Protein AF-A0A914RQ56-F1 (afdb_monomer)

pLDDT: mean 72.24, std 13.26, range [40.69, 89.44]

Mean predicted aligned error: 9.88 Å

Secondary structure (DSSP, 8-state):
-------HHHHTSHHHHHHHHHHHHHHHHHHHHH--TTS---TTTSHHHHHHHHHHHHHHHHHHHHHHHHHHHHHHT--

Structure (mmCIF, N/CA/C/O backbone):
data_AF-A0A914RQ56-F1
#
_entry.id   AF-A0A914RQ56-F1
#
loop_
_atom_site.group_PDB
_atom_site.id
_atom_site.type_symbol
_atom_site.l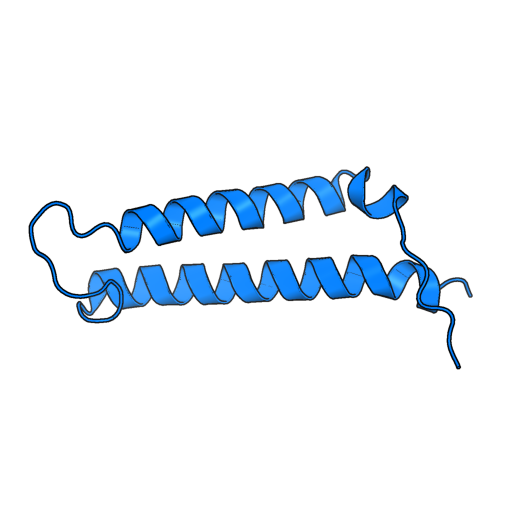abel_atom_id
_atom_site.label_alt_id
_atom_site.label_comp_id
_atom_site.label_asym_id
_atom_site.label_entity_id
_atom_site.label_seq_id
_atom_site.pdbx_PDB_ins_code
_atom_site.Cartn_x
_atom_site.Cartn_y
_atom_site.Cartn_z
_atom_site.occupancy
_atom_site.B_iso_or_equiv
_atom_site.auth_seq_id
_atom_site.auth_comp_id
_atom_site.auth_asym_id
_atom_site.auth_atom_id
_atom_site.pdbx_PDB_model_num
ATOM 1 N N . MET A 1 1 ? -2.923 -11.688 27.435 1.00 40.69 1 MET A N 1
ATOM 2 C CA . MET A 1 1 ? -2.904 -12.112 26.020 1.00 40.69 1 MET A CA 1
ATOM 3 C C . MET A 1 1 ? -4.131 -11.481 25.396 1.00 40.69 1 MET A C 1
ATOM 5 O O . MET A 1 1 ? -5.223 -11.866 25.770 1.00 40.69 1 MET A O 1
ATOM 9 N N . GLY A 1 2 ? -3.954 -10.384 24.655 1.00 49.97 2 GLY A N 1
ATOM 10 C CA . GLY A 1 2 ? -5.073 -9.549 24.214 1.00 49.97 2 GLY A CA 1
ATOM 11 C C . GLY A 1 2 ? -5.856 -10.228 23.100 1.00 49.97 2 GLY A C 1
ATOM 12 O O . GLY A 1 2 ? -5.271 -10.562 22.072 1.00 49.97 2 GLY A O 1
ATOM 13 N N . ASP A 1 3 ? -7.151 -10.437 23.322 1.00 51.31 3 ASP A N 1
ATOM 14 C CA . ASP A 1 3 ? -8.096 -10.917 22.319 1.00 51.31 3 ASP A CA 1
ATOM 15 C C . ASP A 1 3 ? -8.060 -10.020 21.075 1.00 51.31 3 ASP A C 1
ATOM 17 O O . ASP A 1 3 ? -8.514 -8.873 21.076 1.00 51.31 3 ASP A O 1
ATOM 21 N N . ILE A 1 4 ? -7.499 -10.553 19.990 1.00 55.25 4 ILE A N 1
ATOM 22 C CA . ILE A 1 4 ? -7.528 -9.927 18.669 1.00 55.25 4 ILE A CA 1
ATOM 23 C C . ILE A 1 4 ? -8.936 -10.150 18.112 1.00 55.25 4 ILE A C 1
ATOM 25 O O . ILE A 1 4 ? -9.213 -11.152 17.456 1.00 55.25 4 ILE A O 1
ATOM 29 N N . GLY A 1 5 ? -9.855 -9.240 18.420 1.00 57.97 5 GLY A N 1
ATOM 30 C CA . GLY A 1 5 ? -11.200 -9.259 17.853 1.00 57.97 5 GLY A CA 1
ATOM 31 C C . GLY A 1 5 ? -11.271 -8.481 16.539 1.00 57.97 5 GLY A C 1
ATOM 32 O O . GLY A 1 5 ? -10.616 -7.457 16.352 1.00 57.97 5 GLY A O 1
ATOM 33 N N . ILE A 1 6 ? -12.093 -8.971 15.617 1.00 61.16 6 ILE A N 1
ATOM 34 C CA . ILE A 1 6 ? -12.321 -8.367 14.303 1.00 61.16 6 ILE A CA 1
ATOM 35 C C . ILE A 1 6 ? -13.418 -7.298 14.409 1.00 61.16 6 ILE A C 1
ATOM 37 O O . ILE A 1 6 ? -14.545 -7.601 14.801 1.00 61.16 6 ILE A O 1
ATOM 41 N N . ASN A 1 7 ? -13.133 -6.053 14.007 1.00 62.84 7 ASN A N 1
ATOM 42 C CA . ASN A 1 7 ? -14.143 -4.992 13.966 1.00 62.84 7 ASN A CA 1
ATOM 43 C C . ASN A 1 7 ? -14.822 -4.876 12.588 1.00 62.84 7 ASN A C 1
ATOM 45 O O . ASN A 1 7 ? -14.456 -4.049 11.746 1.00 62.84 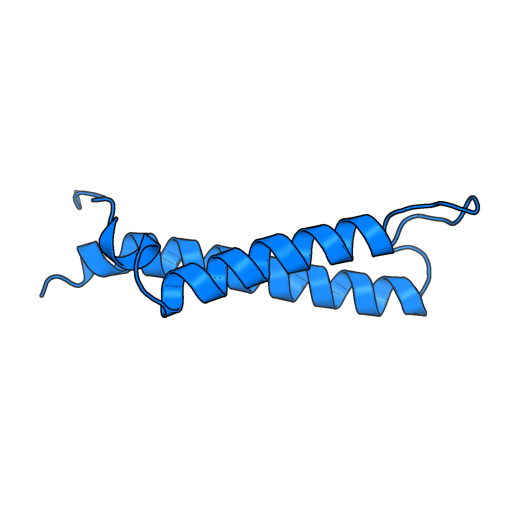7 ASN A O 1
ATOM 49 N N . THR A 1 8 ? -15.887 -5.649 12.385 1.00 66.75 8 THR A N 1
ATOM 50 C CA . THR A 1 8 ? -16.744 -5.588 11.184 1.00 66.75 8 THR A CA 1
ATOM 51 C C . THR A 1 8 ? -17.427 -4.229 10.980 1.00 66.75 8 THR A C 1
ATOM 53 O O . THR A 1 8 ? -17.793 -3.881 9.857 1.00 66.75 8 THR A O 1
ATOM 56 N N . ARG A 1 9 ? -17.540 -3.396 12.024 1.00 66.38 9 ARG A N 1
ATOM 57 C CA . ARG A 1 9 ? -18.108 -2.040 11.923 1.00 66.38 9 ARG A CA 1
ATOM 58 C C . ARG A 1 9 ? -17.178 -1.058 11.211 1.00 66.38 9 ARG A C 1
ATOM 60 O O . ARG A 1 9 ? -17.664 -0.112 10.597 1.00 66.38 9 ARG A O 1
ATOM 67 N N . TYR A 1 10 ? -15.860 -1.274 11.271 1.00 64.00 10 TYR A N 1
ATOM 68 C CA . TYR A 1 10 ? -14.892 -0.456 10.533 1.00 64.00 10 TYR A CA 1
ATOM 69 C C . TYR A 1 10 ? -14.972 -0.722 9.027 1.00 64.00 10 TYR A C 1
ATOM 71 O O . TYR A 1 10 ? -14.977 0.229 8.250 1.00 64.00 10 TYR A O 1
ATOM 79 N N . LEU A 1 11 ? -15.148 -1.990 8.633 1.00 65.06 11 LEU A N 1
ATOM 80 C CA . LEU A 1 11 ? -15.408 -2.398 7.244 1.00 65.06 11 LEU A CA 1
ATOM 81 C C . LEU A 1 11 ? -16.643 -1.701 6.654 1.00 65.06 11 LEU A C 1
ATOM 83 O O . LEU A 1 11 ? -16.612 -1.281 5.503 1.00 65.06 11 LEU A O 1
ATOM 87 N N . SER A 1 12 ? -17.702 -1.531 7.451 1.00 70.12 12 SER A N 1
ATOM 88 C CA . SER A 1 12 ? -18.939 -0.859 7.025 1.00 70.12 12 SER A CA 1
ATOM 89 C C . SER A 1 12 ? -18.922 0.666 7.207 1.00 70.12 12 SER A C 1
ATOM 91 O O . SER A 1 12 ? -19.880 1.336 6.823 1.00 70.12 12 SER A O 1
ATOM 93 N N . SER A 1 13 ? -17.884 1.240 7.820 1.00 78.00 13 SER A N 1
ATOM 94 C CA . SER A 1 13 ? -17.793 2.686 8.032 1.00 78.00 13 SER A CA 1
ATOM 95 C C . SER A 1 13 ? -17.271 3.378 6.775 1.00 78.00 13 SER A C 1
ATOM 97 O O . SER A 1 13 ? -16.326 2.893 6.155 1.00 78.00 13 SER A O 1
ATOM 99 N N . ASN A 1 14 ? -17.788 4.573 6.465 1.00 77.75 14 ASN A N 1
ATOM 100 C CA . ASN A 1 14 ? -17.318 5.410 5.351 1.00 77.75 14 ASN A CA 1
ATOM 101 C C . ASN A 1 14 ? -15.782 5.542 5.323 1.00 77.75 14 ASN A C 1
ATOM 103 O O . ASN A 1 14 ? -15.176 5.520 4.258 1.00 77.75 14 ASN A O 1
ATOM 107 N N . ARG A 1 15 ? -15.132 5.608 6.496 1.00 76.38 15 ARG A N 1
ATOM 108 C CA . ARG A 1 15 ? -13.665 5.684 6.606 1.00 76.38 15 ARG A CA 1
ATOM 109 C C . ARG A 1 15 ? -12.951 4.400 6.166 1.00 76.38 15 ARG A C 1
ATOM 111 O O . ARG A 1 15 ? -11.925 4.492 5.497 1.00 76.38 15 ARG A O 1
ATOM 118 N N . GLY A 1 16 ? -13.477 3.228 6.523 1.00 78.12 16 GLY A N 1
ATOM 119 C CA . GLY A 1 16 ? -12.916 1.941 6.104 1.00 78.12 16 GLY A CA 1
ATOM 120 C C . GLY A 1 16 ? -13.151 1.680 4.619 1.00 78.12 16 GLY A C 1
ATOM 121 O O . GLY A 1 16 ? -12.219 1.309 3.911 1.00 78.12 16 GLY A O 1
ATOM 122 N N . VAL A 1 17 ? -14.354 1.984 4.121 1.00 81.44 17 VAL A N 1
ATOM 123 C CA . VAL A 1 17 ? -14.704 1.850 2.696 1.00 81.44 17 VAL A CA 1
ATOM 124 C C . VAL A 1 17 ? -13.802 2.718 1.813 1.00 81.44 17 VAL A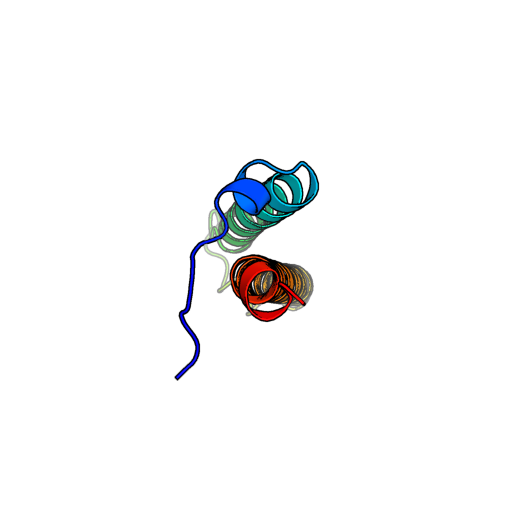 C 1
ATOM 126 O O . VAL A 1 17 ? -13.258 2.222 0.829 1.00 81.44 17 VAL A O 1
ATOM 129 N N . ILE A 1 18 ? -13.553 3.979 2.189 1.00 85.31 18 ILE A N 1
ATOM 130 C CA . ILE A 1 18 ? -12.633 4.862 1.448 1.00 85.31 18 ILE A CA 1
ATOM 131 C C . ILE A 1 18 ? -11.214 4.274 1.399 1.00 85.31 18 ILE A C 1
ATOM 133 O O . ILE A 1 18 ? -10.582 4.302 0.343 1.00 85.31 18 ILE A O 1
ATOM 137 N N . LYS A 1 19 ? -10.714 3.699 2.502 1.00 81.75 19 LYS A N 1
ATOM 138 C CA . LYS A 1 19 ? -9.393 3.047 2.530 1.00 81.75 19 LYS A CA 1
ATOM 139 C C . LYS A 1 19 ? -9.331 1.823 1.617 1.00 81.75 19 LYS A C 1
ATOM 141 O O . LYS A 1 19 ? -8.343 1.661 0.908 1.00 81.75 19 LYS A O 1
ATOM 146 N N . ILE A 1 20 ? -10.384 1.007 1.580 1.00 85.00 20 ILE A N 1
ATOM 147 C CA . ILE A 1 20 ? -10.470 -0.156 0.681 1.00 85.00 20 ILE A CA 1
ATOM 148 C C . ILE A 1 20 ? -10.455 0.299 -0.780 1.00 85.00 20 ILE A C 1
ATOM 150 O O . ILE A 1 20 ? -9.678 -0.228 -1.573 1.00 85.00 20 ILE A O 1
ATOM 154 N N . ILE A 1 21 ? -11.243 1.319 -1.130 1.00 86.75 21 ILE A N 1
ATOM 155 C CA . ILE A 1 21 ? -11.266 1.882 -2.488 1.00 86.75 21 ILE A CA 1
ATOM 156 C C . ILE A 1 21 ? -9.881 2.416 -2.878 1.00 86.75 21 ILE A C 1
ATOM 158 O O . ILE A 1 21 ? -9.414 2.137 -3.979 1.00 86.75 21 ILE A O 1
ATOM 162 N N . GLN A 1 22 ? -9.187 3.123 -1.979 1.00 85.50 22 GLN A N 1
ATOM 163 C CA . GLN A 1 22 ? -7.821 3.606 -2.224 1.00 85.50 22 GLN A CA 1
ATOM 164 C C . GLN A 1 22 ? -6.827 2.465 -2.484 1.00 85.50 22 GLN A C 1
ATOM 166 O O . GLN A 1 22 ? -5.965 2.602 -3.350 1.00 85.50 22 GLN A O 1
ATOM 171 N N . ILE A 1 23 ? -6.955 1.336 -1.780 1.00 89.19 23 ILE A N 1
ATOM 172 C CA . ILE A 1 23 ? -6.120 0.148 -2.008 1.00 89.19 23 ILE A CA 1
ATOM 173 C C . ILE A 1 23 ? -6.425 -0.461 -3.383 1.00 89.19 23 ILE A C 1
ATOM 175 O O . ILE A 1 23 ? -5.502 -0.697 -4.159 1.00 89.19 23 ILE A O 1
ATOM 179 N N . VAL A 1 24 ? -7.704 -0.664 -3.718 1.00 89.44 24 VAL A N 1
ATOM 180 C CA . VAL A 1 24 ? -8.119 -1.241 -5.011 1.00 89.44 24 VAL A CA 1
ATOM 181 C C . VAL A 1 24 ? -7.656 -0.369 -6.180 1.00 89.44 24 VAL A C 1
ATOM 183 O O . VAL A 1 24 ? -7.031 -0.868 -7.114 1.00 89.44 24 VAL A O 1
ATOM 186 N N . VAL A 1 25 ? -7.902 0.941 -6.116 1.00 88.06 25 VAL A N 1
ATOM 187 C CA . VAL A 1 25 ? -7.475 1.889 -7.155 1.00 88.06 25 VAL 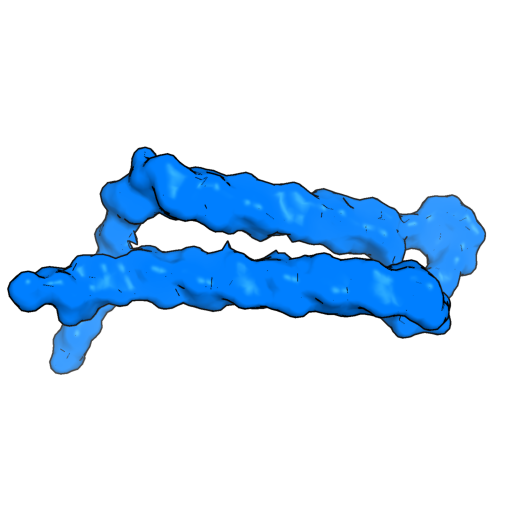A CA 1
ATOM 188 C C . VAL A 1 25 ? -5.950 1.947 -7.248 1.00 88.06 25 VAL A C 1
ATOM 190 O O . VAL A 1 25 ? -5.408 1.938 -8.352 1.00 88.06 25 VAL A O 1
ATOM 193 N N . GLY A 1 26 ? -5.244 1.932 -6.114 1.00 86.19 26 GLY A N 1
ATOM 194 C CA . GLY A 1 26 ? -3.782 1.891 -6.091 1.00 86.19 26 GLY A CA 1
ATOM 195 C C . GLY A 1 26 ? -3.216 0.645 -6.777 1.00 86.19 26 GLY A C 1
ATOM 196 O O . GLY A 1 26 ? -2.266 0.768 -7.552 1.00 86.19 26 GLY A O 1
ATOM 197 N N . PHE A 1 27 ? -3.832 -0.526 -6.573 1.00 85.00 27 PHE A N 1
ATOM 198 C CA . PHE A 1 27 ? -3.460 -1.761 -7.272 1.00 85.00 27 PHE A CA 1
ATOM 199 C C . PHE A 1 27 ? -3.701 -1.665 -8.778 1.00 85.00 27 PHE A C 1
ATOM 201 O O . PHE A 1 27 ? -2.808 -2.021 -9.541 1.00 85.00 27 PHE A O 1
ATOM 208 N N . ILE A 1 28 ? -4.847 -1.129 -9.213 1.00 87.19 28 ILE A N 1
ATOM 209 C CA . ILE A 1 28 ? -5.144 -0.926 -10.641 1.00 87.19 28 ILE A CA 1
ATOM 210 C C . ILE A 1 28 ? -4.084 -0.024 -11.284 1.00 87.19 28 ILE A C 1
ATOM 212 O O . ILE A 1 28 ? -3.545 -0.359 -12.337 1.00 87.19 28 ILE A O 1
ATOM 216 N N . ILE A 1 29 ? -3.732 1.089 -10.635 1.00 83.88 29 ILE A N 1
ATOM 217 C CA . ILE A 1 29 ? -2.713 2.020 -11.138 1.00 83.88 29 ILE A CA 1
ATOM 218 C C . ILE A 1 29 ? -1.336 1.346 -11.187 1.00 83.88 29 ILE A C 1
ATOM 220 O O . ILE A 1 29 ? -0.636 1.486 -12.186 1.00 83.88 29 ILE A O 1
ATOM 224 N N . CYS A 1 30 ? -0.952 0.573 -10.166 1.00 79.94 30 CYS A N 1
ATOM 225 C CA . CYS A 1 30 ? 0.289 -0.208 -10.198 1.00 79.94 30 CYS A CA 1
ATOM 226 C C . CYS A 1 30 ? 0.294 -1.228 -11.344 1.00 79.94 30 CYS A C 1
ATOM 228 O O . CYS A 1 30 ? 1.286 -1.315 -12.061 1.00 79.94 30 CYS A O 1
ATOM 230 N N . SER A 1 31 ? -0.801 -1.960 -11.563 1.00 78.62 31 SER A N 1
ATOM 231 C CA . SER A 1 31 ? -0.920 -2.907 -12.676 1.00 78.62 31 SER A CA 1
ATOM 232 C C . SER A 1 31 ? -0.807 -2.218 -14.036 1.00 78.62 31 SER A C 1
ATOM 234 O O . SER A 1 31 ? -0.131 -2.743 -14.912 1.00 78.62 31 SER A O 1
ATOM 236 N N . LEU A 1 32 ? -1.404 -1.033 -14.205 1.00 79.81 32 LEU A N 1
ATOM 237 C CA . LEU A 1 32 ? -1.307 -0.248 -15.441 1.00 79.81 32 LEU A CA 1
ATOM 238 C C . LEU A 1 32 ? 0.100 0.321 -15.663 1.00 79.81 32 LEU A C 1
ATOM 240 O O . LEU A 1 32 ? 0.614 0.253 -16.774 1.00 79.81 32 LEU A O 1
ATOM 244 N N . LEU A 1 33 ? 0.740 0.847 -14.616 1.00 74.38 33 LEU A N 1
ATOM 245 C CA . LEU A 1 33 ? 2.107 1.376 -14.691 1.00 74.38 33 LEU A CA 1
ATOM 246 C C . LEU A 1 33 ? 3.142 0.270 -14.935 1.00 74.38 33 LEU A C 1
ATOM 248 O O . LEU A 1 33 ? 4.179 0.527 -15.541 1.00 74.38 33 LEU A O 1
ATOM 252 N N . CYS A 1 34 ? 2.861 -0.950 -14.477 1.00 72.62 34 CYS A N 1
ATOM 253 C CA . CYS A 1 34 ? 3.690 -2.134 -14.690 1.00 72.62 34 CYS A CA 1
ATOM 254 C C . CYS A 1 34 ? 3.341 -2.938 -15.945 1.00 72.62 34 CYS A C 1
ATOM 256 O O . CYS A 1 34 ? 4.081 -3.863 -16.284 1.00 72.62 34 CYS A O 1
ATOM 258 N N . ALA A 1 35 ? 2.251 -2.609 -16.641 1.00 69.81 35 ALA A N 1
ATOM 259 C CA . ALA A 1 35 ? 1.875 -3.275 -17.877 1.00 69.81 35 ALA A CA 1
ATOM 260 C C . ALA A 1 35 ? 2.841 -2.871 -19.000 1.00 69.81 35 ALA A C 1
ATOM 262 O O . ALA A 1 35 ? 2.801 -1.760 -19.527 1.00 69.81 35 ALA A O 1
ATOM 263 N N . SER A 1 36 ? 3.708 -3.794 -19.406 1.00 62.81 36 SER A N 1
ATOM 264 C CA . SER A 1 36 ? 4.666 -3.606 -20.496 1.00 62.81 36 SER A CA 1
ATOM 265 C C . SER A 1 36 ? 4.013 -3.834 -21.867 1.00 62.81 36 SER A C 1
ATOM 267 O O . SER A 1 36 ? 4.419 -4.710 -22.626 1.00 62.81 36 SER A O 1
ATOM 269 N N . TRP A 1 37 ? 2.997 -3.034 -22.220 1.00 58.34 37 TRP A N 1
ATOM 270 C CA . TRP A 1 37 ? 2.264 -3.200 -23.492 1.00 58.34 37 TRP A CA 1
ATOM 271 C C . TRP A 1 37 ? 3.191 -3.080 -24.721 1.00 58.34 37 TRP A C 1
ATOM 273 O O . TRP A 1 37 ? 3.011 -3.785 -25.704 1.00 58.34 37 TRP A O 1
ATOM 283 N N . HIS A 1 38 ? 4.219 -2.227 -24.666 1.00 58.53 38 HIS A N 1
ATOM 284 C CA . HIS A 1 38 ? 5.134 -1.965 -25.792 1.00 58.53 38 HIS A CA 1
ATOM 285 C C . HIS A 1 38 ? 6.572 -2.485 -25.573 1.00 58.53 38 HIS A C 1
ATOM 287 O O . HIS A 1 38 ? 7.524 -1.908 -26.089 1.00 58.53 38 HIS A O 1
ATOM 293 N N . GLY A 1 39 ? 6.764 -3.560 -24.797 1.00 60.06 39 GLY A N 1
ATOM 294 C CA . GLY A 1 39 ? 8.100 -4.158 -24.602 1.00 60.06 39 GLY A CA 1
ATOM 295 C C . GLY A 1 39 ? 9.051 -3.347 -23.705 1.00 60.06 39 GLY A C 1
ATOM 296 O O . GLY A 1 39 ? 10.265 -3.539 -23.751 1.00 60.06 39 GLY A O 1
ATOM 297 N N . GLY A 1 40 ? 8.505 -2.437 -22.892 1.00 58.72 40 GLY A N 1
ATOM 298 C CA . GLY A 1 40 ? 9.257 -1.615 -21.941 1.00 58.72 40 GLY A CA 1
ATOM 299 C C . GLY A 1 40 ? 9.830 -2.408 -20.759 1.00 58.72 40 GLY A C 1
ATOM 300 O O . GLY A 1 40 ? 9.286 -3.440 -20.355 1.00 58.72 40 GLY A O 1
ATOM 301 N N . ARG A 1 41 ? 10.940 -1.907 -20.198 1.00 60.34 41 ARG A N 1
ATOM 302 C CA . ARG A 1 41 ? 11.580 -2.436 -18.977 1.00 60.34 41 ARG A CA 1
ATOM 303 C C . ARG A 1 41 ? 10.659 -2.263 -17.761 1.00 60.34 41 ARG A C 1
ATOM 305 O O . ARG A 1 41 ? 9.782 -1.407 -17.777 1.00 60.34 41 ARG A O 1
ATOM 312 N N . SER A 1 42 ? 10.880 -3.069 -16.713 1.00 59.78 42 SER A N 1
ATOM 313 C CA . SER A 1 42 ? 10.110 -3.068 -15.456 1.00 59.78 42 SER A CA 1
ATOM 314 C C . SER A 1 42 ? 9.716 -1.660 -14.999 1.00 59.78 42 SER A C 1
ATOM 316 O O . SER A 1 42 ? 10.523 -0.741 -15.095 1.00 59.78 42 SER A O 1
ATOM 318 N N . CYS A 1 43 ? 8.533 -1.504 -14.402 1.00 63.22 43 CYS A N 1
ATOM 319 C CA . CYS A 1 43 ? 7.984 -0.236 -13.889 1.00 63.22 43 CYS A CA 1
ATOM 320 C C . CYS A 1 43 ? 8.879 0.536 -12.897 1.00 63.22 43 CYS A C 1
ATOM 322 O O . CYS A 1 43 ? 8.565 1.675 -12.582 1.00 63.22 43 CYS A O 1
ATOM 324 N N . PHE A 1 44 ? 9.995 -0.039 -12.432 1.00 62.94 44 PHE A N 1
ATOM 325 C CA . PHE A 1 44 ? 11.026 0.616 -11.611 1.00 62.94 44 PHE A CA 1
ATOM 326 C C . PHE A 1 44 ? 12.311 0.990 -12.376 1.00 62.94 44 PHE A C 1
ATOM 328 O O . PHE A 1 44 ? 13.205 1.607 -11.808 1.00 62.94 44 PHE A O 1
ATOM 335 N N . GLY A 1 45 ? 12.434 0.592 -13.643 1.00 63.38 45 GLY A N 1
ATOM 336 C CA . GLY A 1 45 ? 13.650 0.719 -14.450 1.00 63.38 45 GLY A CA 1
ATOM 337 C C . GLY A 1 45 ? 13.745 2.001 -15.281 1.00 63.38 45 GLY A C 1
ATOM 338 O O . GLY A 1 45 ? 14.842 2.371 -15.688 1.00 63.38 45 GLY A O 1
ATOM 339 N N . GLU A 1 46 ? 12.634 2.698 -15.527 1.00 69.31 46 GLU A N 1
ATOM 340 C CA . GLU A 1 46 ? 12.625 3.999 -16.208 1.00 69.31 46 GLU A CA 1
ATOM 341 C C . GLU A 1 46 ? 12.472 5.132 -15.191 1.00 69.31 46 GLU A C 1
ATOM 343 O O . GLU A 1 46 ? 11.538 5.117 -14.402 1.00 69.31 46 GLU A O 1
ATOM 348 N N . GLY A 1 47 ? 13.343 6.147 -15.203 1.00 68.31 47 GLY A N 1
ATOM 349 C CA . GLY A 1 47 ? 13.378 7.161 -14.134 1.00 68.31 47 GLY A CA 1
ATOM 350 C C . GLY A 1 47 ? 12.060 7.922 -13.909 1.00 68.31 47 GLY A C 1
ATOM 351 O O . GLY A 1 47 ? 11.686 8.185 -12.768 1.00 68.31 47 GLY A O 1
ATOM 352 N N . ARG A 1 48 ? 11.311 8.234 -14.977 1.00 71.62 48 ARG A N 1
ATOM 353 C CA . ARG A 1 48 ? 10.035 8.972 -14.876 1.00 71.62 48 ARG A CA 1
ATOM 354 C C . ARG A 1 48 ? 8.872 8.082 -14.429 1.00 71.62 48 ARG A C 1
ATOM 356 O O . ARG A 1 48 ? 8.117 8.476 -13.545 1.00 71.62 48 ARG A O 1
ATOM 363 N N . LEU A 1 49 ? 8.737 6.890 -15.013 1.00 73.62 49 LEU A N 1
ATOM 364 C CA . LEU A 1 49 ? 7.689 5.932 -14.635 1.00 73.62 49 LEU A CA 1
ATOM 365 C C . LEU A 1 49 ? 7.979 5.281 -13.276 1.00 73.62 49 LEU A C 1
ATOM 367 O O . LEU A 1 49 ? 7.059 5.066 -12.494 1.00 73.62 49 LEU A O 1
ATOM 371 N N . GLY A 1 50 ? 9.253 5.065 -12.958 1.00 76.75 50 GLY A N 1
ATOM 372 C CA . GLY A 1 50 ? 9.745 4.507 -11.703 1.00 76.75 50 GLY A CA 1
ATOM 373 C C . GLY A 1 50 ? 9.471 5.388 -10.499 1.00 76.75 50 GLY A C 1
ATOM 374 O O . GLY A 1 50 ? 9.046 4.874 -9.467 1.00 76.75 50 GLY A O 1
ATOM 375 N N . TYR A 1 51 ? 9.622 6.708 -10.629 1.00 78.81 51 TYR A N 1
ATOM 376 C CA . TYR A 1 51 ? 9.265 7.628 -9.549 1.00 78.81 51 TYR A CA 1
ATOM 377 C C . TYR A 1 51 ? 7.755 7.611 -9.264 1.00 78.81 51 TYR A C 1
ATOM 379 O O . TYR A 1 51 ? 7.341 7.436 -8.118 1.00 78.81 51 TYR A O 1
ATOM 387 N N . CYS A 1 52 ? 6.921 7.708 -10.305 1.00 80.25 52 CYS A N 1
ATOM 388 C CA . CYS A 1 52 ? 5.462 7.668 -10.158 1.00 80.25 52 CYS A CA 1
ATOM 389 C C . CYS A 1 52 ? 4.959 6.311 -9.634 1.00 80.25 52 CYS A C 1
ATOM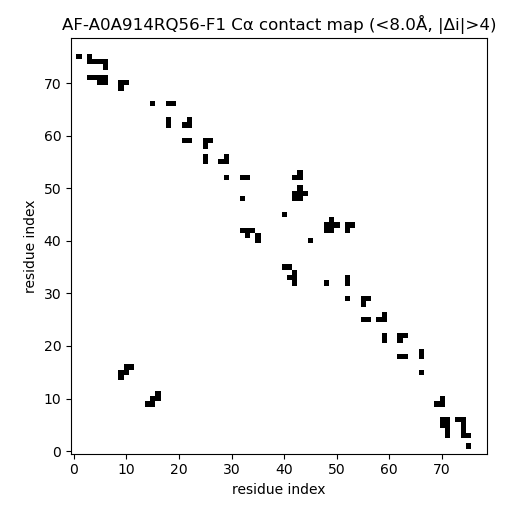 391 O O . CYS A 1 52 ? 4.124 6.271 -8.730 1.00 80.25 52 CYS A O 1
ATOM 393 N N . SER A 1 53 ? 5.488 5.202 -10.159 1.00 79.81 53 SER A N 1
ATOM 394 C CA . SER A 1 53 ? 5.160 3.843 -9.712 1.00 79.81 53 SER A CA 1
ATOM 395 C C . SER A 1 53 ? 5.603 3.604 -8.267 1.00 79.81 53 SER A C 1
ATOM 397 O O . SER A 1 53 ? 4.837 3.074 -7.462 1.00 79.81 53 SER A O 1
ATOM 399 N N . GLY A 1 54 ? 6.805 4.063 -7.904 1.00 80.50 54 GLY A N 1
ATOM 400 C CA . GLY A 1 54 ? 7.335 3.977 -6.546 1.00 80.50 54 GLY A CA 1
ATOM 401 C C . GLY A 1 54 ? 6.490 4.747 -5.535 1.00 80.50 54 GLY A C 1
ATOM 402 O O . GLY A 1 54 ? 6.111 4.185 -4.509 1.00 80.50 54 GLY A O 1
ATOM 403 N N . LEU A 1 55 ? 6.123 5.997 -5.835 1.00 85.31 55 LEU A N 1
ATOM 404 C CA . LEU A 1 55 ? 5.243 6.777 -4.961 1.00 85.31 55 LEU A CA 1
ATOM 405 C C . LEU A 1 55 ? 3.867 6.125 -4.801 1.00 85.31 55 LEU A C 1
ATOM 407 O O . LEU A 1 55 ? 3.381 6.018 -3.676 1.00 85.31 55 LEU A O 1
ATOM 411 N N . ASN A 1 56 ? 3.259 5.643 -5.890 1.00 85.44 56 ASN A N 1
ATOM 412 C CA . ASN A 1 56 ? 1.974 4.947 -5.812 1.00 85.44 56 ASN A CA 1
ATOM 413 C C . ASN A 1 56 ? 2.068 3.687 -4.932 1.00 85.44 56 ASN A C 1
ATOM 415 O O . ASN A 1 56 ? 1.194 3.438 -4.102 1.00 85.44 56 ASN A O 1
ATOM 419 N N . PHE A 1 57 ? 3.166 2.937 -5.044 1.00 83.38 57 PHE A N 1
ATOM 420 C CA . PHE A 1 57 ? 3.413 1.751 -4.229 1.00 83.38 57 PHE A CA 1
ATOM 421 C C . PHE A 1 57 ? 3.592 2.085 -2.740 1.00 83.38 57 PHE A C 1
ATOM 423 O O . PHE A 1 57 ? 3.003 1.429 -1.881 1.00 83.38 57 PHE A O 1
ATOM 430 N N . VAL A 1 58 ? 4.334 3.147 -2.414 1.00 89.25 58 VAL A N 1
ATOM 431 C CA . VAL A 1 58 ? 4.489 3.623 -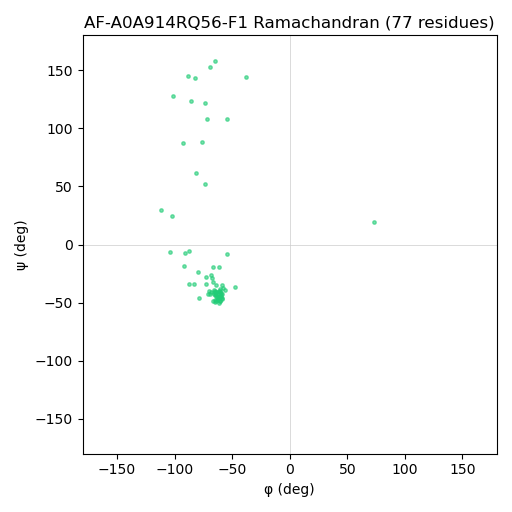1.028 1.00 89.25 58 VAL A CA 1
ATOM 432 C C . VAL A 1 58 ? 3.139 4.046 -0.442 1.00 89.25 58 VAL A C 1
ATOM 434 O O . VAL A 1 58 ? 2.794 3.646 0.671 1.00 89.25 58 VAL A O 1
ATOM 437 N N . VAL A 1 59 ? 2.339 4.804 -1.198 1.00 88.25 59 VAL A N 1
ATOM 438 C CA . VAL A 1 59 ? 0.994 5.233 -0.779 1.00 88.25 59 VAL A CA 1
ATOM 439 C C . VAL A 1 59 ? 0.073 4.029 -0.554 1.00 88.25 59 VAL A C 1
ATOM 441 O O . VAL A 1 59 ? -0.673 4.000 0.429 1.00 88.25 59 VAL A O 1
ATOM 444 N N . LEU A 1 60 ? 0.143 3.013 -1.415 1.00 88.25 60 LEU A N 1
ATOM 445 C CA . LEU A 1 60 ? -0.598 1.762 -1.259 1.00 88.25 60 LEU A CA 1
ATOM 446 C C . LEU A 1 60 ? -0.223 1.044 0.046 1.00 88.25 60 LEU A C 1
ATOM 448 O O . LEU A 1 60 ? -1.116 0.704 0.824 1.00 88.25 60 LEU A O 1
ATOM 452 N N . ILE A 1 61 ? 1.075 0.880 0.330 1.00 87.81 61 ILE A N 1
ATOM 453 C CA . ILE A 1 61 ? 1.551 0.253 1.575 1.00 87.81 61 ILE A CA 1
ATOM 454 C C . ILE A 1 61 ? 1.044 1.024 2.796 1.00 87.81 61 ILE A C 1
ATOM 456 O O . ILE A 1 61 ? 0.502 0.416 3.718 1.00 87.81 61 ILE A O 1
ATOM 460 N N . ILE A 1 62 ? 1.155 2.356 2.798 1.00 88.19 62 ILE A N 1
ATOM 461 C CA . ILE A 1 62 ? 0.663 3.191 3.905 1.00 88.19 62 ILE A CA 1
ATOM 462 C C . ILE A 1 62 ? -0.842 2.981 4.114 1.00 88.19 62 ILE A C 1
ATOM 464 O O . ILE A 1 62 ? -1.300 2.848 5.251 1.00 88.19 62 ILE A O 1
ATOM 468 N N . ASN A 1 63 ? -1.628 2.918 3.036 1.00 85.69 63 ASN A N 1
ATOM 469 C CA . ASN A 1 63 ? -3.067 2.678 3.128 1.00 85.69 63 ASN A CA 1
ATOM 470 C C . ASN A 1 63 ? -3.403 1.283 3.668 1.00 85.69 63 ASN A C 1
ATOM 472 O O . ASN A 1 63 ? -4.310 1.180 4.495 1.00 85.69 63 ASN A O 1
ATOM 476 N N . ILE A 1 64 ? -2.657 0.246 3.276 1.00 86.19 64 ILE A N 1
ATOM 477 C CA . ILE A 1 64 ? -2.806 -1.118 3.808 1.00 86.19 64 ILE A CA 1
ATOM 478 C C . ILE A 1 64 ? -2.465 -1.155 5.299 1.00 86.19 64 ILE A C 1
ATOM 480 O O . ILE A 1 64 ? -3.256 -1.659 6.092 1.00 86.19 64 ILE A O 1
ATOM 484 N N . VAL A 1 65 ? -1.331 -0.578 5.703 1.00 86.38 65 VAL A N 1
ATOM 485 C CA . VAL A 1 65 ? -0.907 -0.544 7.111 1.00 86.38 65 VAL A CA 1
ATOM 486 C C . VAL A 1 65 ? -1.926 0.209 7.963 1.00 86.38 65 VAL A C 1
ATOM 488 O O . VAL A 1 65 ? -2.343 -0.293 9.002 1.00 86.38 65 VAL A O 1
ATOM 491 N N . LEU A 1 66 ? -2.404 1.373 7.512 1.00 81.31 66 LEU A N 1
ATOM 492 C CA . LEU A 1 66 ? -3.444 2.123 8.220 1.00 81.31 66 LEU A CA 1
ATOM 493 C C . LEU A 1 66 ? -4.775 1.374 8.278 1.00 81.31 66 LEU A C 1
ATOM 495 O O . LEU A 1 66 ? -5.485 1.494 9.276 1.00 81.31 66 LEU A O 1
ATOM 499 N N . PHE A 1 67 ? -5.127 0.624 7.234 1.00 82.56 67 PHE A N 1
ATOM 500 C CA . PHE A 1 67 ? -6.319 -0.217 7.237 1.00 82.56 67 PHE A CA 1
ATOM 501 C C . PHE A 1 67 ? -6.188 -1.338 8.272 1.00 82.56 67 PHE A C 1
ATOM 503 O O . PHE A 1 67 ? -7.068 -1.476 9.116 1.00 82.56 67 PHE A O 1
ATOM 510 N N . VAL A 1 68 ? -5.066 -2.065 8.276 1.00 81.31 68 VAL A N 1
ATOM 511 C CA . VAL A 1 68 ? -4.784 -3.151 9.229 1.00 81.31 68 VAL A CA 1
ATOM 512 C C . VAL A 1 68 ? -4.726 -2.626 10.663 1.00 81.31 68 VAL A C 1
ATOM 514 O O . VAL A 1 68 ? -5.383 -3.184 11.538 1.00 81.31 68 VAL A O 1
ATOM 517 N N . ILE A 1 69 ? -4.020 -1.519 10.910 1.00 76.88 69 ILE A N 1
ATOM 518 C CA . ILE A 1 69 ? -3.960 -0.908 12.241 1.00 76.88 69 ILE A CA 1
ATOM 519 C C . ILE A 1 69 ? 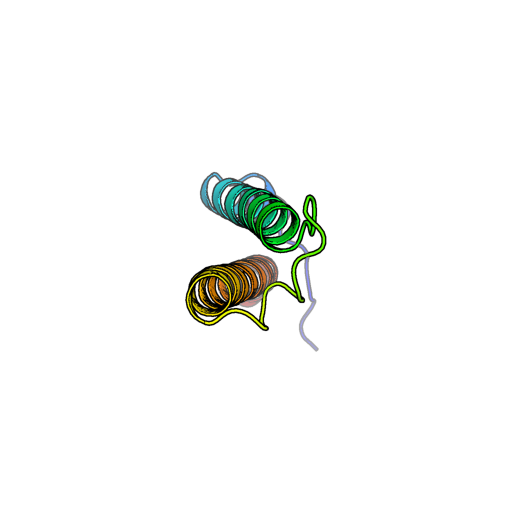-5.355 -0.478 12.677 1.00 76.88 69 ILE A C 1
ATOM 521 O O . ILE A 1 69 ? -5.759 -0.859 13.758 1.00 76.88 69 ILE A O 1
ATOM 525 N N . ASN A 1 70 ? -6.137 0.255 11.881 1.00 74.38 70 ASN A N 1
ATOM 526 C CA . ASN A 1 70 ? -7.474 0.675 12.328 1.00 74.38 70 ASN A CA 1
ATOM 527 C C . ASN A 1 70 ? -8.453 -0.493 12.501 1.00 74.38 70 ASN A C 1
ATOM 529 O O . ASN A 1 70 ? -9.323 -0.447 13.373 1.00 74.38 70 ASN A O 1
ATOM 533 N N . PHE A 1 71 ? -8.303 -1.537 11.691 1.00 69.81 71 PHE A N 1
ATOM 534 C CA . PHE A 1 71 ? -9.083 -2.758 11.808 1.00 69.81 71 PHE A CA 1
ATOM 535 C C . PHE A 1 71 ? -8.785 -3.499 13.120 1.00 69.81 71 PHE A C 1
ATOM 537 O O . PHE A 1 71 ? -9.719 -3.953 13.779 1.00 69.81 71 PHE A O 1
ATOM 544 N N . LEU A 1 72 ? -7.511 -3.553 13.530 1.00 65.44 72 LEU A N 1
ATOM 545 C CA . LEU A 1 72 ? -7.056 -4.196 14.771 1.00 65.44 72 LEU A CA 1
ATOM 546 C C . LEU A 1 72 ? -7.191 -3.288 16.017 1.00 65.44 72 LEU A C 1
ATOM 548 O O . LEU A 1 72 ? -7.481 -3.764 17.111 1.00 65.44 72 LEU A O 1
ATOM 552 N N . ASN A 1 73 ? -7.013 -1.972 15.872 1.00 59.72 73 ASN A N 1
ATOM 553 C CA . ASN A 1 73 ? -6.878 -1.009 16.973 1.00 59.72 73 ASN A CA 1
ATOM 554 C C . ASN A 1 73 ? -8.225 -0.613 17.604 1.00 59.72 73 ASN A C 1
ATOM 556 O O . ASN A 1 73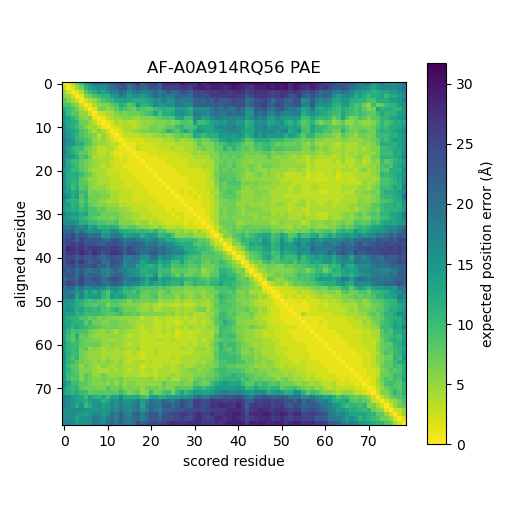 ? -8.264 -0.279 18.782 1.00 59.72 73 ASN A O 1
ATOM 560 N N . ILE A 1 74 ? -9.360 -0.720 16.898 1.00 52.47 74 ILE A N 1
ATOM 561 C CA . ILE A 1 74 ? -10.670 -0.428 17.520 1.00 52.47 74 ILE A CA 1
ATOM 562 C C . ILE A 1 74 ? -11.048 -1.450 18.613 1.00 52.47 74 ILE A C 1
ATOM 564 O O . ILE A 1 74 ? -11.859 -1.131 19.481 1.00 52.47 74 ILE A O 1
ATOM 568 N N . LEU A 1 75 ? -10.451 -2.647 18.638 1.00 50.16 75 LEU A N 1
ATOM 569 C CA . LEU A 1 75 ? -10.658 -3.584 19.748 1.00 50.16 75 LEU A CA 1
ATOM 570 C C . LEU A 1 75 ? -9.683 -3.378 20.911 1.00 50.16 75 LEU A C 1
ATOM 572 O O . LEU A 1 75 ? -10.094 -3.515 22.060 1.00 50.16 75 LEU A O 1
ATOM 576 N N . ALA A 1 76 ? -8.438 -2.979 20.634 1.00 48.12 76 ALA A N 1
ATOM 577 C CA . ALA A 1 76 ? -7.465 -2.643 21.677 1.00 48.12 76 ALA A CA 1
ATOM 578 C C . ALA A 1 76 ? -7.837 -1.360 22.449 1.00 48.12 76 ALA A C 1
ATOM 580 O O . ALA A 1 76 ? -7.462 -1.211 23.607 1.00 48.12 76 ALA A O 1
ATOM 581 N N . TRP A 1 77 ? -8.588 -0.448 21.821 1.00 45.16 77 TRP A N 1
ATOM 582 C CA . TRP A 1 77 ? -9.040 0.829 22.393 1.00 45.16 77 TRP A CA 1
ATOM 583 C C . TRP A 1 77 ? -10.507 0.830 22.859 1.00 45.16 77 TRP A C 1
ATOM 585 O O . TRP A 1 77 ? -11.123 1.889 22.961 1.00 45.16 77 TRP A O 1
ATOM 595 N N . ARG A 1 78 ? -11.089 -0.333 23.186 1.00 44.62 78 ARG A N 1
ATOM 596 C CA . ARG A 1 78 ? -12.334 -0.403 23.980 1.00 44.62 78 ARG A CA 1
ATOM 597 C C . ARG A 1 78 ? -12.071 -0.061 25.464 1.00 44.62 78 ARG A C 1
ATOM 599 O O . ARG A 1 78 ? -12.427 -0.841 26.344 1.00 44.62 78 ARG A O 1
ATOM 606 N N . LEU A 1 79 ? -11.417 1.076 25.721 1.00 42.22 79 LEU A N 1
ATOM 607 C CA . LEU A 1 79 ? -11.350 1.689 27.050 1.00 42.22 79 LEU A CA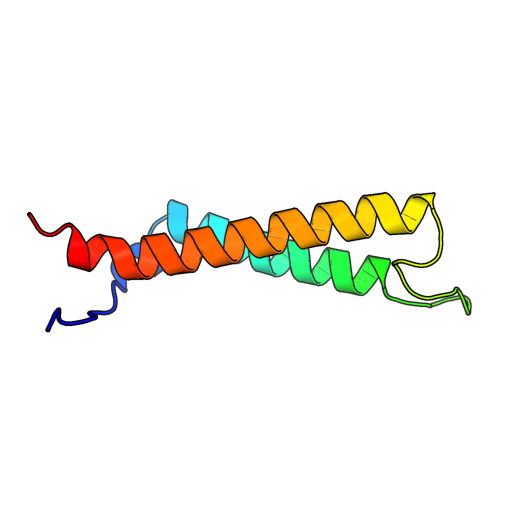 1
ATOM 608 C C . LEU A 1 79 ? -12.583 2.574 27.260 1.00 42.22 79 LEU A C 1
ATOM 610 O O . LEU A 1 79 ? -12.860 3.398 26.357 1.00 42.22 79 LEU A O 1
#

Sequence (79 aa):
MGDIGINTRYLSSNRGVIKIIQIVVGFIICSLLCASWHGGRSCFGEGRLGYCSGLNFVVLIINIVLFVINFLNILAWRL

Radius of gyration: 16.74 Å; Cα contacts (8 Å, |Δi|>4): 59; chains: 1; bounding box: 33×21×53 Å

Foldseek 3Di:
DAPQDFDVVLCVDPNLVVLVVLLVVLVVVLCVLQPPPPVDDGLCPDPVSNVVSVVSVVSNVVSVVVSVCVRRVVRVPPD

Solvent-accessible surface area (backbone atoms only — not comparable to full-atom values): 4546 Å² total; per-residue (Å²): 135,81,80,87,48,83,46,68,65,45,62,74,29,74,72,39,44,53,43,51,50,52,42,54,53,36,50,53,51,48,52,59,61,51,52,53,86,83,77,57,72,59,39,74,70,42,78,72,57,16,52,56,44,48,52,49,50,52,53,33,51,53,43,50,52,52,47,53,46,55,39,49,43,63,52,77,60,74,118

Organism: Parascaris equorum (NCBI:txid6256)